Protein AF-A0A8J6JFJ2-F1 (afdb_monomer_lite)

pLDDT: mean 70.75, std 13.84, range [40.69, 86.94]

Sequence (92 aa):
MATKPGSSTETTEARDEAVEGVMLDIQSAAVKKLIARGKERGFVTVDEVNSVLPSEQVSSEMIEDTLAMLSESGITVVEAEEGEDSDSPKPV

Foldseek 3Di:
DDDDDDDDPDPDPVVVVVVVVVVVVQLVVLLVVQLVVQLVVLEDEPVSCCVSPVVVPDDPVVVVVSVVSCVVSNGYYHNDPPDDDDDDDDDD

Secondary structure (DSSP, 8-state):
---------SSSHHHHHHHHHHHHHHHHHHHHHHHHHHHHHTEEEHHHHHHHS-TTTS-HHHHHHHHHHHHHTT-EEESSS-----------

Structure (mmCIF, N/CA/C/O backbone):
data_AF-A0A8J6JFJ2-F1
#
_entry.id   AF-A0A8J6JFJ2-F1
#
loop_
_atom_site.group_PDB
_atom_site.id
_atom_site.type_symbol
_atom_site.label_atom_id
_atom_site.label_alt_id
_atom_site.label_comp_id
_atom_site.label_asym_id
_atom_site.label_entity_id
_atom_site.label_seq_id
_atom_site.pdbx_PDB_ins_code
_atom_site.Cartn_x
_atom_site.Cartn_y
_atom_site.Cartn_z
_atom_site.occupancy
_atom_site.B_iso_or_equiv
_atom_site.auth_seq_id
_atom_site.auth_comp_id
_atom_site.auth_asym_id
_atom_site.auth_atom_id
_atom_site.pdbx_PDB_model_num
ATOM 1 N N . MET A 1 1 ? 53.364 -22.302 -27.299 1.00 51.31 1 MET A N 1
ATOM 2 C CA . MET A 1 1 ? 52.388 -21.196 -27.398 1.00 51.31 1 MET A CA 1
ATOM 3 C C . MET A 1 1 ? 51.074 -21.711 -26.833 1.00 51.31 1 MET A C 1
ATOM 5 O O . MET A 1 1 ? 50.552 -22.667 -27.383 1.00 51.31 1 MET A O 1
ATOM 9 N N . ALA A 1 2 ? 50.609 -21.184 -25.699 1.00 47.12 2 ALA A N 1
ATOM 10 C CA . ALA A 1 2 ? 49.359 -21.603 -25.064 1.00 47.12 2 ALA A CA 1
ATOM 11 C C . ALA A 1 2 ? 48.551 -20.353 -24.706 1.00 47.12 2 ALA A C 1
ATOM 13 O O . ALA A 1 2 ? 48.837 -19.691 -23.713 1.00 47.12 2 ALA A O 1
ATOM 14 N N . THR A 1 3 ? 47.572 -20.009 -25.538 1.00 51.00 3 THR A N 1
ATOM 15 C CA . THR A 1 3 ? 46.594 -18.957 -25.241 1.00 51.00 3 THR A CA 1
ATOM 16 C C . THR A 1 3 ? 45.281 -19.625 -24.862 1.00 51.00 3 THR A C 1
ATOM 18 O O . THR A 1 3 ? 44.576 -20.185 -25.698 1.00 51.00 3 THR A O 1
ATOM 21 N N . LYS A 1 4 ? 45.012 -19.611 -23.558 1.00 50.19 4 LYS A N 1
ATOM 22 C CA . LYS A 1 4 ? 43.793 -20.080 -22.901 1.00 50.19 4 LYS A CA 1
ATOM 23 C C . LYS A 1 4 ? 42.656 -19.081 -23.178 1.00 50.19 4 LYS A C 1
ATOM 25 O O . LYS A 1 4 ? 42.868 -17.899 -22.910 1.00 50.19 4 LYS A O 1
ATOM 30 N N . PRO A 1 5 ? 41.472 -19.495 -23.665 1.00 54.28 5 PRO A N 1
ATOM 31 C CA . PRO A 1 5 ? 40.307 -18.629 -23.666 1.00 54.28 5 PRO A CA 1
ATOM 32 C C . PRO A 1 5 ? 39.666 -18.710 -22.278 1.00 54.28 5 PRO A C 1
ATOM 34 O O . PRO A 1 5 ? 39.267 -19.775 -21.813 1.00 54.28 5 PRO A O 1
ATOM 37 N N . GLY A 1 6 ? 39.630 -17.580 -21.588 1.00 50.50 6 GLY A N 1
ATOM 38 C CA . GLY A 1 6 ? 38.891 -17.392 -20.349 1.00 50.50 6 GLY A CA 1
ATOM 39 C C . GLY A 1 6 ? 38.220 -16.036 -20.421 1.00 50.50 6 GLY A C 1
ATOM 40 O O . GLY A 1 6 ? 38.734 -15.071 -19.876 1.00 50.50 6 GLY A O 1
ATOM 41 N N . SER A 1 7 ? 37.120 -15.958 -21.162 1.00 49.88 7 SER A N 1
ATOM 42 C CA . SER A 1 7 ? 36.213 -14.815 -21.133 1.00 49.88 7 SER A CA 1
ATOM 43 C C . SER A 1 7 ? 34.802 -15.382 -21.071 1.00 49.88 7 SER A C 1
ATOM 45 O O . SER A 1 7 ? 34.267 -15.915 -22.042 1.00 49.88 7 SER A O 1
ATOM 47 N N . SER A 1 8 ? 34.267 -15.422 -19.860 1.00 52.00 8 SER A N 1
ATOM 48 C CA . SER A 1 8 ? 32.880 -15.775 -19.565 1.00 52.00 8 SER A CA 1
ATOM 49 C C . SER A 1 8 ? 32.503 -15.083 -18.260 1.00 52.00 8 SER A C 1
ATOM 51 O O . SER A 1 8 ? 32.267 -15.742 -17.261 1.00 52.00 8 SER A O 1
ATOM 53 N N . THR A 1 9 ? 32.522 -13.751 -18.281 1.00 48.88 9 THR A N 1
ATOM 54 C CA . THR A 1 9 ? 31.900 -12.876 -17.277 1.00 48.88 9 THR A CA 1
ATOM 55 C C . THR A 1 9 ? 31.614 -11.552 -17.979 1.00 48.88 9 THR A C 1
ATOM 57 O O . THR A 1 9 ? 32.389 -10.622 -17.847 1.00 48.88 9 THR A O 1
ATOM 60 N N . GLU A 1 10 ? 30.587 -11.490 -18.827 1.00 48.38 10 GLU A N 1
ATOM 61 C CA . GLU A 1 10 ? 30.051 -10.192 -19.296 1.00 48.38 10 GLU A CA 1
ATOM 62 C C . GLU A 1 10 ? 28.623 -10.314 -19.867 1.00 48.38 10 GLU A C 1
ATOM 64 O O . GLU A 1 10 ? 28.179 -9.531 -20.697 1.00 48.38 10 GLU A O 1
ATOM 69 N N . THR A 1 11 ? 27.861 -11.338 -19.465 1.00 47.31 11 THR A N 1
ATOM 70 C CA . THR A 1 11 ? 26.491 -11.559 -19.971 1.00 47.31 11 THR A CA 1
ATOM 71 C C . THR A 1 11 ? 25.549 -11.922 -18.830 1.00 47.31 11 THR A C 1
ATOM 73 O O . THR A 1 11 ? 24.904 -12.964 -18.851 1.00 47.31 11 THR A O 1
ATOM 76 N N . THR A 1 12 ? 25.487 -11.065 -17.813 1.00 50.53 12 THR A N 1
ATOM 77 C CA . THR A 1 12 ? 24.440 -11.145 -16.778 1.00 50.53 12 THR A CA 1
ATOM 78 C C . THR A 1 12 ? 23.848 -9.766 -16.475 1.00 50.53 12 THR A C 1
ATOM 80 O O . THR A 1 12 ? 22.642 -9.664 -16.305 1.00 50.53 12 THR A O 1
ATOM 83 N N . GLU A 1 13 ? 24.638 -8.692 -16.533 1.00 53.31 13 GLU A N 1
ATOM 84 C CA . GLU A 1 13 ? 24.233 -7.371 -16.016 1.00 53.31 13 GLU A CA 1
ATOM 85 C C . GLU A 1 13 ? 23.166 -6.654 -16.870 1.00 53.31 13 GLU A C 1
ATOM 87 O O . GLU A 1 13 ? 22.150 -6.226 -16.337 1.00 53.31 13 GLU A O 1
ATOM 92 N N . ALA A 1 14 ? 23.282 -6.642 -18.204 1.00 52.53 14 ALA A N 1
ATOM 93 C CA . ALA A 1 14 ? 22.292 -5.972 -19.070 1.00 52.53 14 ALA A CA 1
ATOM 94 C C . ALA A 1 14 ? 20.912 -6.662 -19.111 1.00 52.53 14 ALA A C 1
ATOM 96 O O . ALA A 1 14 ? 19.925 -6.080 -19.566 1.00 52.53 14 ALA A O 1
ATOM 97 N N . ARG A 1 15 ? 20.836 -7.933 -18.691 1.00 51.97 15 ARG A N 1
ATOM 98 C CA . ARG A 1 15 ? 19.560 -8.644 -18.580 1.00 51.97 15 ARG A CA 1
ATOM 99 C C . ARG A 1 15 ? 18.854 -8.236 -17.297 1.00 51.97 15 ARG A C 1
ATOM 101 O O . ARG A 1 15 ? 17.650 -8.042 -17.375 1.00 51.97 15 ARG A O 1
ATOM 108 N N . ASP A 1 16 ? 19.597 -8.079 -16.202 1.00 52.00 16 ASP A N 1
ATOM 109 C CA . ASP A 1 16 ? 19.100 -7.731 -14.867 1.00 52.00 16 ASP A CA 1
ATOM 110 C C . ASP A 1 16 ? 18.401 -6.365 -14.857 1.00 52.00 16 ASP A C 1
ATOM 112 O O . ASP A 1 16 ? 17.237 -6.286 -14.484 1.00 52.00 16 ASP A O 1
ATOM 116 N N . GLU A 1 17 ? 19.021 -5.330 -15.436 1.00 55.41 17 GLU A N 1
ATOM 117 C CA . GLU A 1 17 ? 18.446 -3.973 -15.503 1.00 55.41 17 GLU A CA 1
ATOM 118 C C . GLU A 1 17 ? 17.132 -3.913 -16.305 1.00 55.41 17 GLU A C 1
ATOM 120 O O . GLU A 1 17 ? 16.199 -3.179 -15.969 1.00 55.41 17 GLU A O 1
ATOM 125 N N . ALA A 1 18 ? 17.020 -4.717 -17.368 1.00 58.94 18 ALA A N 1
ATOM 126 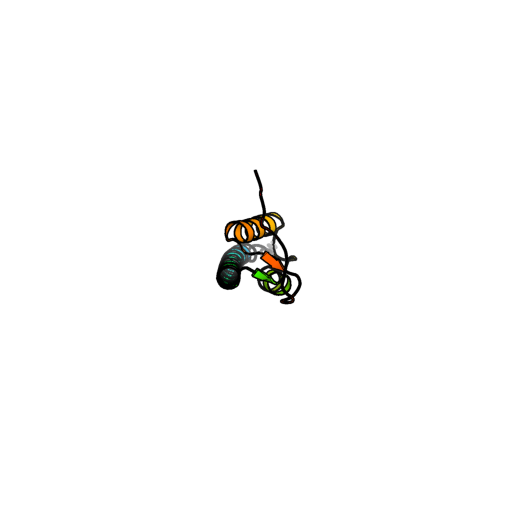C CA . ALA A 1 18 ? 15.796 -4.808 -18.160 1.00 58.94 18 ALA A CA 1
ATOM 127 C C . ALA A 1 18 ? 14.675 -5.558 -17.418 1.00 58.94 18 ALA A C 1
ATOM 129 O O . ALA A 1 18 ? 13.501 -5.233 -17.607 1.00 58.94 18 ALA A O 1
ATOM 130 N N . VAL A 1 19 ? 15.007 -6.547 -16.574 1.00 61.53 19 VAL A N 1
ATOM 131 C CA . VAL A 1 19 ? 14.010 -7.190 -15.699 1.00 61.53 19 VAL A CA 1
ATOM 132 C C . VAL A 1 19 ? 13.628 -6.272 -14.545 1.00 61.53 19 VAL A C 1
ATOM 134 O O . VAL A 1 19 ? 12.456 -6.233 -14.187 1.00 61.53 19 VAL A O 1
ATOM 137 N N . GLU A 1 20 ? 14.575 -5.507 -14.008 1.00 61.16 20 GLU A N 1
ATOM 138 C CA . GLU A 1 20 ? 14.361 -4.566 -12.910 1.00 61.16 20 GLU A CA 1
ATOM 139 C C . GLU A 1 20 ? 13.442 -3.414 -13.337 1.00 61.16 20 GLU A C 1
ATOM 141 O O . GLU A 1 20 ? 12.462 -3.119 -12.654 1.00 61.16 20 GLU A O 1
ATOM 146 N N . GLY A 1 21 ? 13.646 -2.854 -14.536 1.00 66.94 21 GLY A N 1
ATOM 147 C CA . GLY A 1 21 ? 12.747 -1.849 -15.112 1.00 66.94 21 GLY A CA 1
ATOM 148 C C . GLY A 1 21 ? 11.323 -2.372 -15.357 1.00 66.94 21 GLY A C 1
ATOM 149 O O . GLY A 1 21 ? 10.348 -1.671 -15.090 1.00 66.94 21 GLY A O 1
ATOM 150 N N . VAL A 1 22 ? 11.177 -3.625 -15.805 1.00 71.81 22 VAL A N 1
ATOM 151 C CA . VAL A 1 22 ? 9.859 -4.273 -15.950 1.00 71.81 22 VAL A CA 1
ATOM 152 C C . VAL A 1 22 ? 9.229 -4.567 -14.586 1.00 71.81 22 VAL A C 1
ATOM 154 O O . VAL A 1 22 ? 8.024 -4.389 -14.422 1.00 71.81 22 VAL A O 1
ATOM 157 N N . MET A 1 23 ? 10.012 -4.980 -13.588 1.00 68.88 23 MET A N 1
ATOM 158 C CA . MET A 1 23 ? 9.520 -5.177 -12.224 1.00 68.88 23 MET A CA 1
ATOM 159 C C . MET A 1 23 ? 9.056 -3.866 -11.590 1.00 68.88 23 MET A C 1
ATOM 161 O O . MET A 1 23 ? 8.021 -3.865 -10.926 1.00 68.88 23 MET A O 1
ATOM 165 N N . LEU A 1 24 ? 9.764 -2.759 -11.817 1.00 72.38 24 LEU A N 1
ATOM 166 C CA . LEU A 1 24 ? 9.375 -1.438 -11.327 1.00 72.38 24 LEU A CA 1
ATOM 167 C C . LEU A 1 24 ? 8.048 -0.974 -11.950 1.00 72.38 24 LEU A C 1
ATOM 169 O O . LEU A 1 24 ? 7.194 -0.412 -11.261 1.00 72.38 24 LEU A O 1
ATOM 173 N N . ASP A 1 25 ? 7.840 -1.250 -13.241 1.00 77.25 25 ASP A N 1
ATOM 174 C CA . ASP A 1 25 ? 6.589 -0.930 -13.937 1.00 77.25 25 ASP A CA 1
ATOM 175 C C . ASP A 1 25 ? 5.418 -1.792 -13.426 1.00 77.25 25 ASP A C 1
ATOM 177 O O . ASP A 1 25 ? 4.327 -1.282 -13.154 1.00 77.25 25 ASP A O 1
ATOM 181 N N . ILE A 1 26 ? 5.661 -3.087 -13.177 1.00 77.00 26 ILE A N 1
ATOM 182 C CA . ILE A 1 26 ? 4.681 -4.001 -12.568 1.00 77.00 26 ILE A CA 1
ATOM 183 C C . ILE A 1 26 ? 4.311 -3.545 -11.149 1.00 77.00 26 ILE A C 1
ATOM 185 O O . ILE A 1 26 ? 3.124 -3.521 -10.812 1.00 77.00 26 ILE A O 1
ATOM 189 N N . GLN A 1 27 ? 5.293 -3.144 -10.336 1.00 75.50 27 GLN A N 1
ATOM 190 C CA . GLN A 1 27 ? 5.068 -2.608 -8.990 1.00 75.50 27 GLN A CA 1
ATOM 191 C C . GLN A 1 27 ? 4.263 -1.303 -9.044 1.00 75.50 27 GLN A C 1
ATOM 193 O O . GLN A 1 27 ? 3.238 -1.181 -8.377 1.00 75.50 27 GLN A O 1
ATOM 198 N N . SER A 1 28 ? 4.631 -0.372 -9.926 1.00 79.25 28 SER A N 1
ATOM 199 C CA . SER A 1 28 ? 3.910 0.892 -10.135 1.00 79.25 28 SER A CA 1
ATOM 200 C C . SER A 1 28 ? 2.449 0.669 -10.548 1.00 79.25 28 SER A C 1
ATOM 202 O O . SER A 1 28 ? 1.536 1.363 -10.089 1.00 79.25 28 SER A O 1
ATOM 204 N N . ALA A 1 29 ? 2.196 -0.320 -11.408 1.00 83.88 29 ALA A N 1
ATOM 205 C CA . ALA A 1 29 ? 0.848 -0.701 -11.816 1.00 83.88 29 ALA A CA 1
ATOM 206 C C . ALA A 1 29 ? 0.049 -1.339 -10.668 1.00 83.88 29 ALA A C 1
ATOM 208 O O . ALA A 1 29 ? -1.157 -1.095 -10.540 1.00 83.88 29 ALA A O 1
ATOM 209 N N . ALA A 1 30 ? 0.705 -2.142 -9.832 1.00 82.44 30 ALA A N 1
ATOM 210 C CA . ALA A 1 30 ? 0.093 -2.775 -8.675 1.00 82.44 30 ALA A CA 1
ATOM 211 C C . ALA A 1 30 ? -0.272 -1.731 -7.601 1.00 82.44 30 ALA A C 1
ATOM 213 O O . ALA A 1 30 ? -1.417 -1.711 -7.148 1.00 82.44 30 ALA A O 1
ATOM 214 N N . VAL A 1 31 ? 0.625 -0.782 -7.306 1.00 79.25 31 VAL A N 1
ATOM 215 C CA . VAL A 1 31 ? 0.373 0.366 -6.415 1.00 79.25 31 VAL A CA 1
ATOM 216 C C . VAL A 1 31 ? -0.789 1.211 -6.919 1.00 79.25 31 VAL A C 1
ATOM 218 O O . VAL A 1 31 ? -1.717 1.495 -6.169 1.00 79.25 31 VAL A O 1
ATOM 221 N N . LYS A 1 32 ? -0.816 1.564 -8.210 1.00 84.38 32 LYS A N 1
ATOM 222 C CA . LYS A 1 32 ? -1.948 2.307 -8.791 1.00 84.38 32 LYS A CA 1
ATOM 223 C C . LYS A 1 32 ? -3.278 1.578 -8.619 1.00 84.38 32 LYS A C 1
ATOM 225 O O . LYS A 1 32 ? -4.290 2.224 -8.356 1.00 84.38 32 LYS A O 1
ATOM 230 N N . LYS A 1 33 ? -3.299 0.249 -8.761 1.00 86.00 33 LYS A N 1
ATOM 231 C CA . LYS A 1 33 ? -4.502 -0.559 -8.505 1.00 86.00 33 LYS A CA 1
ATOM 232 C C . LYS A 1 33 ? -4.900 -0.547 -7.033 1.00 86.00 33 L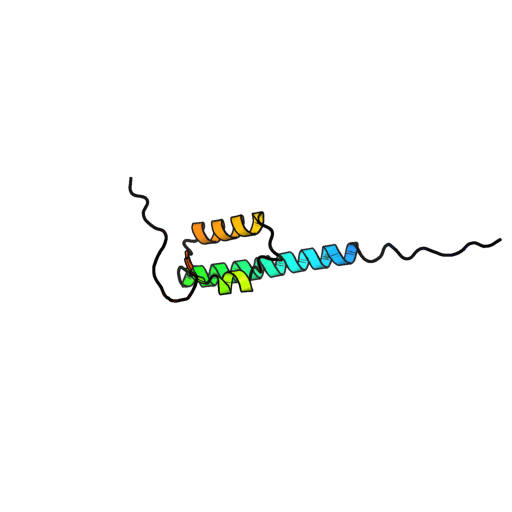YS A C 1
ATOM 234 O O . LYS A 1 33 ? -6.092 -0.445 -6.754 1.00 86.00 33 LYS A O 1
ATOM 239 N N . LEU A 1 34 ? -3.930 -0.644 -6.125 1.00 83.81 34 LEU A N 1
ATOM 240 C CA . LEU A 1 34 ? -4.161 -0.572 -4.685 1.00 83.81 34 LEU A CA 1
ATOM 241 C C . LEU A 1 34 ? -4.756 0.782 -4.298 1.00 83.81 34 LEU A C 1
ATOM 243 O O . LEU A 1 34 ? -5.810 0.820 -3.678 1.00 83.81 34 LEU A O 1
ATOM 247 N N . ILE A 1 35 ? -4.152 1.880 -4.757 1.00 83.56 35 ILE A N 1
ATOM 248 C CA . ILE A 1 35 ? -4.656 3.241 -4.550 1.00 83.56 35 ILE A CA 1
ATOM 249 C C . ILE A 1 35 ? -6.056 3.387 -5.152 1.00 83.56 35 ILE A C 1
ATOM 251 O O . ILE A 1 35 ? -6.934 3.940 -4.508 1.00 83.56 35 ILE A O 1
ATOM 255 N N . ALA A 1 36 ? -6.315 2.870 -6.358 1.00 86.94 36 ALA A N 1
ATOM 256 C CA . ALA A 1 36 ? -7.640 2.957 -6.975 1.00 86.94 36 ALA A CA 1
ATOM 257 C C . ALA A 1 36 ? -8.723 2.226 -6.161 1.00 86.94 36 ALA A C 1
ATOM 259 O O . ALA A 1 36 ? -9.806 2.774 -5.967 1.00 86.94 36 ALA A O 1
ATOM 260 N N . ARG A 1 37 ? -8.430 1.020 -5.651 1.00 85.12 37 ARG A N 1
ATOM 261 C CA . ARG A 1 37 ? -9.349 0.287 -4.762 1.00 85.12 37 ARG A CA 1
ATOM 262 C C . ARG A 1 37 ? -9.500 0.968 -3.407 1.00 85.12 37 ARG A C 1
ATOM 264 O O . ARG A 1 37 ? -10.618 1.120 -2.925 1.00 85.12 37 ARG A O 1
ATOM 271 N N . GLY A 1 38 ? -8.386 1.403 -2.830 1.00 85.38 38 GLY A N 1
ATOM 272 C CA . GLY A 1 38 ? -8.339 2.129 -1.570 1.00 85.38 38 GLY A CA 1
ATOM 273 C C . GLY A 1 38 ? -9.130 3.422 -1.624 1.00 85.38 38 GLY A C 1
ATOM 274 O O . GLY A 1 38 ? -9.866 3.732 -0.702 1.00 85.38 38 GLY A O 1
ATOM 275 N N . LYS A 1 39 ? -9.065 4.138 -2.747 1.00 82.81 39 LYS A N 1
ATOM 276 C CA . LYS A 1 39 ? -9.805 5.379 -2.981 1.00 82.81 39 LYS A CA 1
ATOM 277 C C . LYS A 1 39 ? -11.310 5.165 -3.113 1.00 82.81 39 LYS A C 1
ATOM 279 O O . LYS A 1 39 ? -12.076 6.030 -2.712 1.00 82.81 39 LYS A O 1
ATOM 284 N N . GLU A 1 40 ? -11.741 4.039 -3.681 1.00 84.69 40 GLU A N 1
ATOM 285 C CA . GLU A 1 40 ? -13.166 3.687 -3.763 1.00 84.69 40 GLU A CA 1
ATOM 286 C C . GLU A 1 40 ? -13.747 3.356 -2.379 1.00 84.69 40 GLU A C 1
ATOM 288 O O . GLU A 1 40 ? -14.900 3.677 -2.102 1.00 84.69 40 GLU A O 1
ATOM 293 N N . ARG A 1 41 ? -12.937 2.745 -1.505 1.00 84.00 41 ARG A N 1
ATOM 294 C CA . ARG A 1 41 ? -13.336 2.317 -0.154 1.00 84.00 41 ARG A CA 1
ATOM 295 C C . ARG A 1 41 ? -13.059 3.356 0.938 1.00 84.00 41 ARG A C 1
ATOM 297 O O . ARG A 1 41 ? -13.699 3.314 1.980 1.00 84.00 41 ARG A O 1
ATOM 304 N N . GLY A 1 42 ? -12.110 4.262 0.710 1.00 83.44 42 GLY A N 1
ATOM 305 C CA . GLY A 1 42 ? -11.540 5.175 1.707 1.00 83.44 42 GLY A CA 1
ATOM 306 C C . GLY A 1 42 ? -10.437 4.558 2.579 1.00 83.44 42 GLY A C 1
ATOM 307 O O . GLY A 1 42 ? -9.852 5.258 3.399 1.00 83.44 42 GLY A O 1
ATOM 308 N N . PHE A 1 43 ? -10.126 3.268 2.412 1.00 85.56 43 PHE A N 1
ATOM 309 C CA . PHE A 1 43 ? -9.110 2.573 3.202 1.00 85.56 43 PHE A CA 1
ATOM 310 C C . PHE A 1 43 ? -8.477 1.398 2.443 1.00 85.56 43 PHE A C 1
ATOM 312 O O . PHE A 1 43 ? -9.073 0.849 1.512 1.00 85.56 43 PHE A O 1
ATOM 319 N N . VAL A 1 44 ? -7.273 1.007 2.857 1.00 85.19 44 VAL A N 1
ATOM 320 C CA . VAL A 1 44 ? -6.565 -0.212 2.435 1.00 85.19 44 VAL A CA 1
ATOM 321 C C . VAL A 1 44 ? -6.069 -0.961 3.657 1.00 85.19 44 VAL A C 1
ATOM 323 O O . VAL A 1 44 ? -5.704 -0.351 4.660 1.00 85.19 44 VAL A O 1
ATOM 326 N N . THR A 1 45 ? -6.031 -2.285 3.582 1.00 86.94 45 THR A N 1
ATOM 327 C CA . THR A 1 45 ? -5.469 -3.077 4.679 1.00 86.94 45 THR A CA 1
ATOM 328 C C . THR A 1 45 ? -3.943 -3.153 4.597 1.00 86.94 45 THR A C 1
ATOM 330 O O . THR A 1 45 ? -3.362 -3.119 3.510 1.00 86.94 45 THR A O 1
ATOM 333 N N . VAL A 1 46 ? -3.276 -3.304 5.742 1.00 83.31 46 VAL A N 1
ATOM 334 C CA . VAL A 1 46 ? -1.830 -3.573 5.821 1.00 83.31 46 VAL A CA 1
ATOM 335 C C . VAL A 1 46 ? -1.466 -4.825 5.017 1.00 83.31 46 VAL A C 1
ATOM 337 O O . VAL A 1 46 ? -0.392 -4.881 4.421 1.00 83.31 46 VAL A O 1
ATOM 340 N N . ASP A 1 47 ? -2.364 -5.809 4.947 1.00 85.44 47 ASP A N 1
ATOM 341 C CA . ASP A 1 47 ? -2.187 -7.012 4.131 1.00 85.44 47 ASP A CA 1
ATOM 342 C C . ASP A 1 47 ? -2.211 -6.694 2.626 1.00 85.44 47 ASP A C 1
ATOM 344 O O . ASP A 1 47 ? -1.312 -7.096 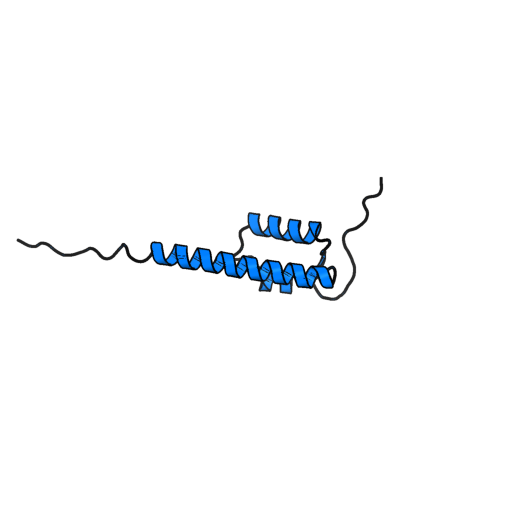1.891 1.00 85.44 47 ASP A O 1
ATOM 348 N N . GLU A 1 48 ? -3.169 -5.881 2.165 1.00 83.25 48 GLU A N 1
ATOM 349 C CA . GLU A 1 48 ? -3.230 -5.431 0.768 1.00 83.25 48 GLU A CA 1
ATOM 350 C C . GLU A 1 48 ? -2.012 -4.58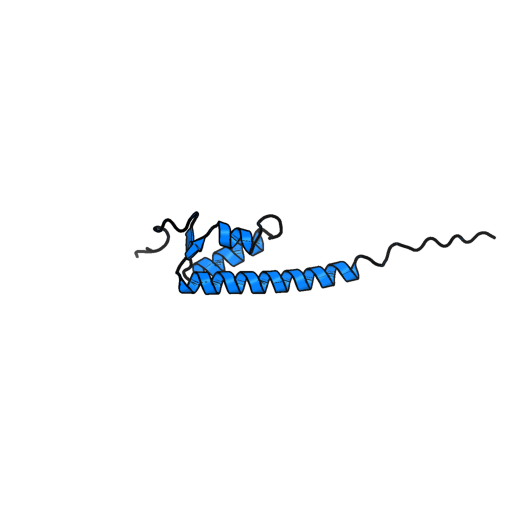4 0.378 1.00 83.25 48 GLU A C 1
ATOM 352 O O . GLU A 1 48 ? -1.483 -4.741 -0.726 1.00 83.25 48 GLU A O 1
ATOM 357 N N . VAL A 1 49 ? -1.540 -3.723 1.286 1.00 81.44 49 VAL A N 1
ATOM 358 C CA . VAL A 1 49 ? -0.296 -2.969 1.099 1.00 81.44 49 VAL A CA 1
ATOM 359 C C . VAL A 1 49 ? 0.883 -3.932 0.988 1.00 81.44 49 VAL A C 1
ATOM 361 O O . VAL A 1 49 ? 1.585 -3.874 -0.011 1.00 81.44 49 VAL A O 1
ATOM 364 N N . ASN A 1 50 ? 1.070 -4.868 1.924 1.00 81.69 50 ASN A N 1
ATOM 365 C CA . ASN A 1 50 ? 2.179 -5.831 1.870 1.00 81.69 50 ASN A CA 1
ATOM 366 C C . ASN A 1 50 ? 2.097 -6.802 0.677 1.00 81.69 50 ASN A C 1
ATOM 368 O O . ASN A 1 50 ? 3.126 -7.285 0.209 1.00 81.69 50 ASN A O 1
ATOM 372 N N . SER A 1 51 ? 0.899 -7.086 0.160 1.00 81.69 51 SER A N 1
ATOM 373 C CA . SER A 1 51 ? 0.692 -7.948 -1.013 1.00 81.69 51 SER A CA 1
ATOM 374 C C . SER A 1 51 ? 1.155 -7.287 -2.314 1.00 81.69 51 SER A C 1
ATOM 376 O O . SER A 1 51 ? 1.634 -7.952 -3.233 1.00 81.69 51 SER A O 1
ATOM 378 N N . VAL A 1 52 ? 1.007 -5.966 -2.393 1.00 77.62 52 VAL A N 1
ATOM 379 C CA . VAL A 1 52 ? 1.350 -5.153 -3.566 1.00 77.62 52 VAL A CA 1
ATOM 380 C C . VAL A 1 52 ? 2.759 -4.574 -3.456 1.00 77.62 52 VAL A C 1
ATOM 382 O O . VAL A 1 52 ? 3.467 -4.453 -4.455 1.00 77.62 52 VAL A O 1
ATOM 385 N N . LEU A 1 53 ? 3.146 -4.234 -2.233 1.00 74.50 53 LEU A N 1
ATOM 386 C CA . LEU A 1 53 ? 4.411 -3.654 -1.825 1.00 74.50 53 LEU A CA 1
ATOM 387 C C . LEU A 1 53 ? 5.003 -4.517 -0.705 1.00 74.50 53 LEU A C 1
ATOM 389 O O . LEU A 1 53 ? 4.920 -4.146 0.469 1.00 74.50 53 LEU A O 1
ATOM 393 N N . PRO A 1 54 ? 5.599 -5.677 -1.035 1.00 73.38 54 PRO A N 1
ATOM 394 C CA . PRO A 1 54 ? 6.311 -6.464 -0.044 1.00 73.38 54 PRO A CA 1
ATOM 395 C C . PRO A 1 54 ? 7.468 -5.624 0.490 1.00 73.38 54 PRO A C 1
ATOM 397 O O . PRO A 1 54 ? 8.384 -5.267 -0.245 1.00 73.38 54 PRO A O 1
ATOM 400 N N . SER A 1 55 ? 7.440 -5.321 1.783 1.00 65.00 55 SER A N 1
ATOM 401 C CA . SER A 1 55 ? 8.392 -4.433 2.468 1.00 65.00 55 SER A CA 1
ATOM 402 C C . SER A 1 55 ? 9.861 -4.891 2.379 1.00 65.00 55 SER A C 1
ATOM 404 O O . SER A 1 55 ? 10.765 -4.128 2.698 1.00 65.00 55 SER A O 1
ATOM 406 N N . GLU A 1 56 ? 10.108 -6.110 1.892 1.00 67.69 56 GLU A N 1
ATOM 407 C CA . GLU A 1 56 ? 11.433 -6.661 1.586 1.00 67.69 56 GLU A CA 1
ATOM 408 C C . GLU A 1 56 ? 11.973 -6.240 0.204 1.00 67.69 56 GLU A C 1
ATOM 410 O O . GLU A 1 56 ? 13.183 -6.191 0.001 1.00 67.69 56 GLU A O 1
ATOM 415 N N . GLN A 1 57 ? 11.091 -5.927 -0.752 1.00 65.69 57 GLN A N 1
ATOM 416 C CA . GLN A 1 57 ? 11.459 -5.525 -2.118 1.00 65.69 57 GLN A CA 1
ATOM 417 C C . GLN A 1 57 ? 11.321 -4.019 -2.353 1.00 65.69 57 GLN A C 1
ATOM 419 O O . GLN A 1 57 ? 11.759 -3.508 -3.383 1.00 65.69 57 GLN A O 1
ATOM 424 N N . VAL A 1 58 ? 10.692 -3.313 -1.417 1.00 72.12 58 VAL A N 1
ATOM 425 C CA . VAL A 1 58 ? 10.363 -1.899 -1.556 1.00 72.12 58 VAL A CA 1
ATOM 426 C C . VAL A 1 58 ? 11.317 -1.087 -0.696 1.00 72.12 58 VAL A C 1
ATOM 428 O O . VAL A 1 58 ? 11.514 -1.360 0.486 1.00 72.12 58 VAL A O 1
ATOM 431 N N . SER A 1 59 ? 11.922 -0.071 -1.302 1.00 79.69 59 SER A N 1
ATOM 432 C CA . SER A 1 59 ? 12.807 0.842 -0.581 1.00 79.69 59 SER A CA 1
ATOM 433 C C . SER A 1 59 ? 12.007 1.755 0.346 1.00 79.69 59 SER A C 1
ATOM 435 O O . SER A 1 59 ? 10.884 2.137 0.021 1.00 79.69 59 SER A O 1
ATOM 437 N N . SER A 1 60 ? 12.606 2.167 1.466 1.00 80.25 60 SER A N 1
ATOM 438 C CA . SER A 1 60 ? 11.976 3.083 2.430 1.00 80.25 60 SER A CA 1
ATOM 439 C C . SER A 1 60 ? 11.438 4.362 1.778 1.00 80.25 60 SER A C 1
ATOM 441 O O . SER A 1 60 ? 10.316 4.754 2.072 1.00 80.25 60 SER A O 1
ATOM 443 N N . GLU A 1 61 ? 12.170 4.936 0.816 1.00 82.75 61 GLU A N 1
ATOM 444 C CA . GLU A 1 61 ? 11.735 6.117 0.053 1.00 82.75 61 GLU A CA 1
ATOM 445 C C . GLU A 1 61 ? 10.427 5.869 -0.717 1.00 82.75 61 GLU A C 1
ATOM 447 O O . GLU A 1 61 ? 9.520 6.693 -0.692 1.00 82.75 61 GLU A O 1
ATOM 452 N N . MET A 1 62 ? 10.285 4.700 -1.347 1.00 76.69 62 MET A N 1
ATOM 453 C CA . MET A 1 62 ? 9.069 4.339 -2.078 1.00 76.69 62 MET A CA 1
ATOM 454 C C . MET A 1 62 ? 7.908 4.038 -1.121 1.00 76.69 62 MET A C 1
ATOM 456 O O . MET A 1 62 ? 6.764 4.357 -1.429 1.00 76.69 62 MET A O 1
ATOM 460 N N . ILE A 1 63 ? 8.181 3.463 0.054 1.00 78.44 63 ILE A N 1
ATOM 461 C CA . ILE A 1 63 ? 7.162 3.273 1.097 1.00 78.44 63 ILE A CA 1
ATOM 462 C C . ILE A 1 63 ? 6.643 4.633 1.572 1.00 78.44 63 ILE A C 1
ATOM 464 O O . ILE A 1 63 ? 5.433 4.825 1.639 1.00 78.44 63 ILE A O 1
ATOM 468 N N . GLU A 1 64 ? 7.531 5.589 1.843 1.00 82.00 64 GLU A N 1
ATOM 469 C CA . GLU A 1 64 ? 7.148 6.953 2.216 1.00 82.00 64 GLU A CA 1
ATOM 470 C C . GLU A 1 64 ? 6.346 7.645 1.107 1.00 82.00 64 GLU A C 1
ATOM 472 O O . GLU A 1 64 ? 5.300 8.226 1.397 1.00 82.00 64 GLU A O 1
ATOM 477 N N . ASP A 1 65 ? 6.769 7.522 -0.155 1.00 82.12 65 ASP A N 1
ATOM 478 C CA . ASP A 1 65 ? 6.055 8.094 -1.303 1.00 82.12 65 ASP A CA 1
ATOM 479 C C . ASP A 1 65 ? 4.659 7.468 -1.458 1.00 82.12 65 ASP A C 1
ATOM 481 O O . ASP A 1 65 ? 3.658 8.173 -1.558 1.00 82.12 65 ASP A O 1
ATOM 485 N N . THR A 1 66 ? 4.545 6.140 -1.351 1.00 77.69 66 THR A N 1
ATOM 486 C CA . THR A 1 66 ? 3.253 5.440 -1.439 1.00 77.69 66 THR A CA 1
ATOM 487 C C . THR A 1 66 ? 2.328 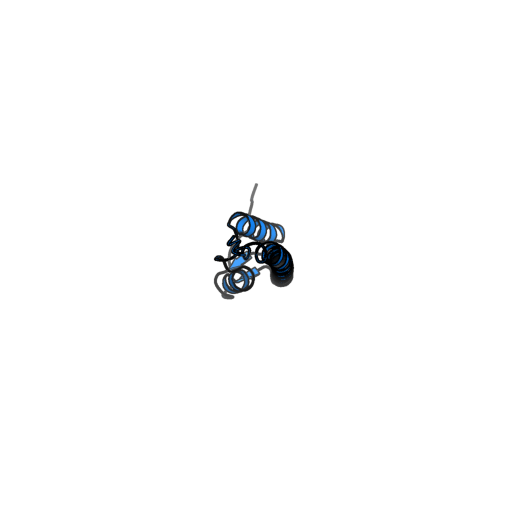5.780 -0.272 1.00 77.69 66 THR A C 1
ATOM 489 O O . THR A 1 66 ? 1.138 6.001 -0.492 1.00 77.69 66 THR A O 1
ATOM 492 N N . LEU A 1 67 ? 2.847 5.894 0.954 1.00 79.50 67 LEU A N 1
ATOM 493 C CA . LEU A 1 67 ? 2.075 6.303 2.126 1.00 79.50 67 LEU A CA 1
ATOM 494 C C . LEU A 1 67 ? 1.614 7.763 2.004 1.00 79.50 67 LEU A C 1
ATOM 496 O O . LEU A 1 67 ? 0.470 8.075 2.337 1.00 79.50 67 LEU A O 1
ATOM 500 N N . ALA A 1 68 ? 2.461 8.643 1.461 1.00 83.31 68 ALA A N 1
ATOM 501 C CA . ALA A 1 68 ? 2.105 10.022 1.147 1.00 83.31 68 ALA A CA 1
ATOM 502 C C . ALA A 1 68 ? 1.027 10.092 0.054 1.00 83.31 68 ALA A C 1
ATOM 504 O O . ALA A 1 68 ? 0.054 10.824 0.214 1.00 83.31 68 ALA A O 1
ATOM 505 N N . MET A 1 69 ? 1.132 9.287 -1.009 1.00 82.25 69 MET A N 1
ATOM 506 C CA . MET A 1 69 ? 0.118 9.192 -2.066 1.00 82.25 69 MET A CA 1
ATOM 507 C C . MET A 1 69 ? -1.222 8.660 -1.544 1.00 82.25 69 MET A C 1
ATOM 509 O O . MET A 1 69 ? -2.279 9.146 -1.959 1.00 82.25 69 MET A O 1
ATOM 513 N N . LEU A 1 70 ? -1.194 7.665 -0.650 1.00 81.88 70 LEU A N 1
ATOM 514 C CA . LEU A 1 70 ? -2.383 7.138 0.022 1.00 81.88 70 LEU A CA 1
ATOM 515 C C . LEU A 1 70 ? -3.024 8.229 0.892 1.00 81.88 70 LEU A C 1
ATOM 517 O O . LEU A 1 70 ? -4.217 8.490 0.747 1.00 81.88 70 LEU A O 1
ATOM 521 N N . SER A 1 71 ? -2.228 8.939 1.697 1.00 81.81 71 SER A N 1
ATOM 522 C CA . SER A 1 71 ? -2.694 10.043 2.545 1.00 81.81 71 SER A CA 1
ATOM 523 C C . SER A 1 71 ? -3.259 11.222 1.737 1.00 81.81 71 SER A C 1
ATOM 525 O O . SER A 1 71 ? -4.356 11.693 2.031 1.00 81.81 71 SER A O 1
ATOM 527 N N . GLU A 1 72 ? -2.580 11.656 0.669 1.00 85.25 72 GLU A N 1
ATOM 528 C CA . GLU A 1 72 ? -3.046 12.722 -0.235 1.00 85.25 72 GLU A CA 1
ATOM 529 C C . GLU A 1 72 ? -4.347 12.327 -0.950 1.00 85.25 72 GLU A C 1
ATOM 531 O O . GLU A 1 72 ? -5.242 13.149 -1.153 1.00 85.25 72 GLU A O 1
ATOM 536 N N . SER A 1 73 ? -4.481 11.043 -1.288 1.00 83.12 73 SER A N 1
ATOM 537 C CA . SER A 1 73 ? -5.696 10.490 -1.890 1.00 83.12 73 SER A CA 1
ATOM 538 C C . SER A 1 73 ? -6.843 10.290 -0.891 1.00 83.12 73 SER A C 1
ATOM 540 O O . SER A 1 73 ? -7.936 9.919 -1.326 1.00 83.12 73 SER A O 1
ATOM 542 N N . GLY A 1 74 ? -6.623 10.533 0.408 1.00 80.50 74 GLY A N 1
ATOM 543 C CA . GLY A 1 74 ? -7.611 10.344 1.472 1.00 80.50 74 GLY A CA 1
ATOM 544 C C . GLY A 1 74 ? -7.865 8.876 1.821 1.00 80.50 74 GLY A C 1
ATOM 545 O O . GLY A 1 74 ? -8.995 8.515 2.135 1.00 80.50 74 GLY A O 1
ATOM 546 N N . ILE A 1 75 ? -6.846 8.026 1.694 1.00 86.00 75 ILE A N 1
ATOM 547 C CA . ILE A 1 75 ? -6.918 6.585 1.937 1.00 86.00 75 ILE A CA 1
ATOM 548 C C . ILE A 1 75 ? -6.221 6.269 3.261 1.00 86.00 75 ILE A C 1
ATOM 550 O O . ILE A 1 75 ? -5.031 6.544 3.418 1.00 86.00 75 ILE A O 1
ATOM 554 N N . THR A 1 76 ? -6.943 5.641 4.185 1.00 84.06 76 THR A N 1
ATOM 555 C CA . THR A 1 76 ? -6.404 5.193 5.478 1.00 84.06 76 THR A CA 1
ATOM 556 C C . THR A 1 76 ? -5.837 3.778 5.386 1.00 84.06 76 THR A C 1
ATOM 558 O O . THR A 1 76 ? -6.440 2.906 4.765 1.00 84.06 76 THR A O 1
ATOM 561 N N . VAL A 1 77 ? -4.692 3.521 6.021 1.00 82.56 77 VAL A N 1
ATOM 562 C CA . VAL A 1 77 ? -4.131 2.165 6.137 1.00 82.56 77 VAL A CA 1
ATOM 563 C C . VAL A 1 77 ? -4.579 1.547 7.464 1.00 82.56 77 VAL A C 1
ATOM 565 O O . VAL A 1 77 ? -4.269 2.097 8.515 1.00 82.56 77 VAL A O 1
ATOM 568 N N . VAL A 1 78 ? -5.288 0.416 7.421 1.00 83.44 78 VAL A N 1
ATOM 569 C CA . VAL A 1 78 ? -5.837 -0.284 8.603 1.00 83.44 78 VAL A CA 1
ATOM 570 C C . VAL A 1 78 ? -5.270 -1.701 8.735 1.00 83.44 78 VAL A C 1
ATOM 572 O O . VAL A 1 78 ? -4.966 -2.341 7.733 1.00 83.44 78 VAL A O 1
ATOM 575 N N . GLU A 1 79 ? -5.116 -2.234 9.950 1.00 81.12 79 GLU A N 1
ATOM 576 C CA . GLU A 1 79 ? -4.565 -3.592 10.150 1.00 81.12 79 GLU A CA 1
ATOM 577 C C . GLU A 1 79 ? -5.512 -4.710 9.670 1.00 81.12 79 GLU A C 1
ATOM 579 O O . GLU A 1 79 ? -5.049 -5.732 9.166 1.00 81.12 79 GLU A O 1
ATOM 584 N N . ALA A 1 80 ? -6.828 -4.507 9.754 1.00 69.81 80 ALA A N 1
ATOM 585 C CA . ALA A 1 80 ? -7.858 -5.421 9.263 1.00 69.81 80 ALA A CA 1
ATOM 586 C C . ALA A 1 80 ? -9.104 -4.627 8.834 1.00 69.81 80 ALA A C 1
ATOM 588 O O . ALA A 1 80 ? -9.257 -3.477 9.230 1.00 69.81 80 ALA A O 1
ATOM 589 N N . GLU A 1 81 ? -10.025 -5.236 8.072 1.00 66.19 81 GLU A N 1
ATOM 590 C CA . GLU A 1 81 ? -11.317 -4.617 7.688 1.00 66.19 81 GLU A CA 1
ATOM 591 C C . GLU A 1 81 ? -12.233 -4.287 8.891 1.00 66.19 81 GLU A C 1
ATOM 593 O O . GLU A 1 81 ? -13.353 -3.806 8.709 1.00 66.19 81 GLU A O 1
ATOM 598 N N . GLU A 1 82 ? -11.778 -4.560 10.118 1.00 56.44 82 GLU A N 1
ATOM 599 C CA . GLU A 1 82 ? -12.422 -4.131 11.352 1.00 56.44 82 GLU A CA 1
ATOM 600 C C . GLU A 1 82 ? -12.289 -2.608 11.440 1.00 56.44 82 GLU A C 1
ATOM 602 O O . GLU A 1 82 ? -11.241 -2.060 11.769 1.00 56.44 82 GLU A O 1
ATOM 607 N N . GLY A 1 83 ? -13.341 -1.953 10.955 1.00 61.00 83 GLY A N 1
ATOM 608 C CA . GLY A 1 83 ? -13.351 -0.534 10.670 1.00 61.00 83 GLY A CA 1
ATOM 609 C C . GLY A 1 83 ? -13.142 0.360 11.883 1.00 61.00 83 GLY A C 1
ATOM 610 O O . GLY A 1 83 ? -13.316 -0.045 13.031 1.00 61.00 83 GLY A O 1
ATOM 611 N N . GLU A 1 84 ? -12.907 1.616 11.516 1.00 55.72 84 GLU A N 1
ATOM 612 C CA . GLU A 1 84 ? -12.756 2.811 12.342 1.00 55.72 84 GLU A CA 1
ATOM 613 C C . GLU A 1 84 ? -11.291 3.210 12.624 1.00 55.72 84 GLU A C 1
ATOM 615 O O . GLU A 1 84 ? -10.460 2.414 13.049 1.00 55.72 84 GLU A O 1
ATOM 620 N N . ASP A 1 85 ? -11.049 4.502 12.369 1.00 53.50 85 ASP A N 1
ATOM 621 C CA . ASP A 1 85 ? -9.999 5.380 12.901 1.00 53.50 85 ASP A CA 1
ATOM 622 C C . ASP A 1 85 ? -8.782 5.779 12.025 1.00 53.50 85 ASP A C 1
ATOM 624 O O . ASP A 1 85 ? -8.096 4.973 11.404 1.00 53.50 85 ASP A O 1
ATOM 628 N N . SER A 1 86 ? -8.524 7.102 12.077 1.00 45.25 86 SER A N 1
ATOM 629 C CA . SER A 1 86 ? -7.461 7.947 11.481 1.00 45.25 86 SER A CA 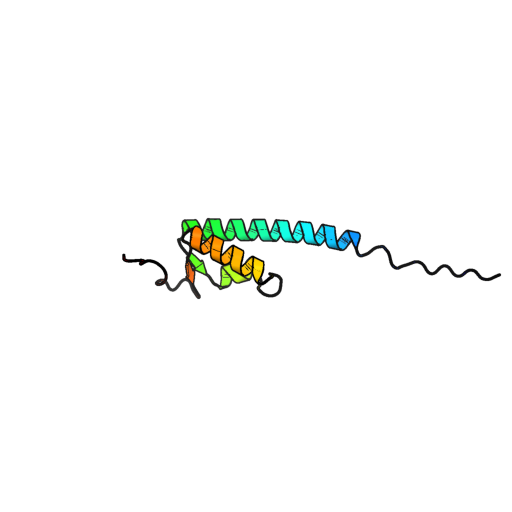1
ATOM 630 C C . SER A 1 86 ? -7.646 8.357 10.008 1.00 45.25 86 SER A C 1
ATOM 632 O O . SER A 1 86 ? -7.724 7.519 9.132 1.00 45.25 86 SER A O 1
ATOM 634 N N . ASP A 1 87 ? -7.684 9.622 9.579 1.00 47.34 87 ASP A N 1
ATOM 635 C CA . ASP A 1 87 ? -7.193 10.870 10.169 1.00 47.34 87 ASP A CA 1
ATOM 636 C C . ASP A 1 87 ? -7.953 12.071 9.560 1.00 47.34 87 ASP A C 1
ATOM 638 O O . ASP A 1 87 ? -7.740 12.492 8.423 1.00 47.34 87 ASP A O 1
ATOM 642 N N . SER A 1 88 ? -8.900 12.626 10.309 1.00 58.56 88 SER A N 1
ATOM 643 C CA . SER A 1 88 ? -9.365 14.007 10.140 1.00 58.56 88 SER A CA 1
ATOM 644 C C . SER A 1 88 ? -9.898 14.454 11.493 1.00 58.56 88 SER A C 1
ATOM 646 O O . SER A 1 88 ? -10.987 14.046 11.895 1.00 58.56 88 SER A O 1
ATOM 648 N N . PRO A 1 89 ? -9.117 15.256 12.235 1.00 52.97 89 PRO A N 1
ATOM 649 C CA . PRO A 1 89 ? -9.384 16.688 12.165 1.00 52.97 89 PRO A CA 1
ATOM 650 C C . PRO A 1 89 ? -8.113 17.550 12.291 1.00 52.97 89 PRO A C 1
ATOM 652 O O . PRO A 1 89 ? -7.370 17.456 13.265 1.00 52.97 89 PRO A O 1
ATOM 655 N N . LYS A 1 90 ? -7.921 18.513 11.383 1.00 40.69 90 LYS A N 1
ATOM 656 C CA . LYS A 1 90 ? -7.192 19.745 11.729 1.00 40.69 90 LYS A CA 1
ATOM 657 C C . LYS A 1 90 ? -8.215 20.828 12.074 1.00 40.69 90 LYS A C 1
ATOM 659 O O . LYS A 1 90 ? -8.778 21.411 11.149 1.00 40.69 90 LYS A O 1
ATOM 664 N N . PRO A 1 91 ? -8.487 21.104 13.362 1.00 62.16 91 PRO A N 1
ATOM 665 C CA . PRO A 1 91 ? -9.138 22.345 13.744 1.00 62.16 91 PRO A CA 1
ATOM 666 C C . PRO A 1 91 ? -8.096 23.477 13.744 1.00 62.16 91 PRO A C 1
ATOM 668 O O . PRO A 1 91 ? -6.981 23.301 14.240 1.00 62.16 91 PRO A O 1
ATOM 671 N N . VAL A 1 92 ? -8.469 24.631 13.186 1.00 61.62 92 VAL A N 1
ATOM 672 C CA . VAL A 1 92 ? -7.854 25.941 13.462 1.00 61.62 92 VAL A CA 1
ATOM 673 C C . VAL A 1 92 ? -8.887 26.824 14.141 1.00 61.62 92 VAL A C 1
ATOM 675 O O . VAL A 1 92 ? -10.067 26.754 13.726 1.00 61.62 92 VAL A O 1
#

Radius of gyration: 20.95 Å; chains: 1; bounding box: 66×48×41 Å